Protein AF-B9EP24-F1 (afdb_monomer_lite)

Radius of gyration: 39.73 Å; chains: 1; bounding box: 104×46×88 Å

pLDDT: mean 77.67, std 16.12, range [45.44, 98.12]

Foldseek 3Di:
DVVVVVVVVVVVVVVVVVVVVVVVVVVVVVVVVVVVVVVVVVVVVVVVVVVVVVVVVVVVVVVPDVVVVVVVVVVVVVVVVVVVVVVVVVVVVPPPDPDDVVVVVVVVVVVVVVVVVVPPVPVVVVVVVDDDDDPDDPDDFDAPPVRFTADPVRHGDDDDD

InterPro domains:
  IPR005024 Snf7 family [PF03357] (3-135)
  IPR005024 Snf7 family [PTHR22761] (3-158)

Structure (mmCIF, N/CA/C/O backbone):
data_AF-B9EP24-F1
#
_entry.id   AF-B9EP24-F1
#
loop_
_atom_site.group_PDB
_atom_site.id
_atom_site.type_symbol
_atom_site.label_atom_id
_atom_site.label_alt_id
_atom_site.label_comp_id
_atom_site.label_asym_id
_atom_site.label_entity_id
_atom_site.label_seq_id
_atom_site.pdbx_PDB_ins_code
_atom_site.Cartn_x
_atom_site.Cartn_y
_atom_site.Cartn_z
_atom_site.occupancy
_atom_site.B_iso_or_equiv
_atom_site.auth_seq_id
_atom_site.auth_comp_id
_atom_site.auth_asym_id
_atom_site.auth_atom_id
_atom_site.pdbx_PDB_model_num
ATOM 1 N N . MET A 1 1 ? 38.849 0.794 -53.407 1.00 69.00 1 MET A N 1
ATOM 2 C CA . MET A 1 1 ? 38.931 1.607 -52.166 1.00 69.00 1 MET A CA 1
ATOM 3 C C . MET A 1 1 ? 37.583 1.848 -51.473 1.00 69.00 1 MET A C 1
ATOM 5 O 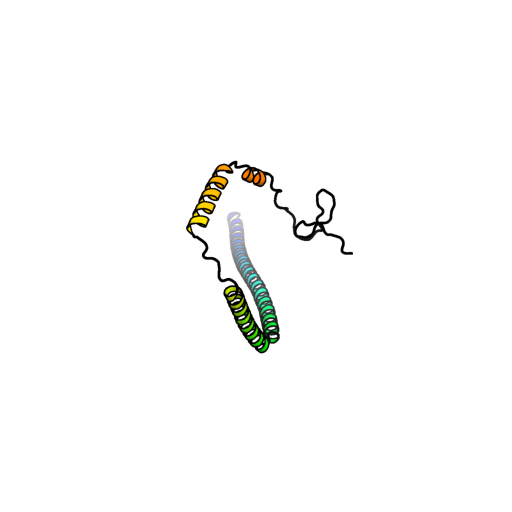O . MET A 1 1 ? 37.521 1.696 -50.259 1.00 69.00 1 MET A O 1
ATOM 9 N N . VAL A 1 2 ? 36.498 2.168 -52.190 1.00 86.75 2 VAL A N 1
ATOM 10 C CA . VAL A 1 2 ? 35.171 2.459 -51.590 1.00 86.75 2 VAL A CA 1
ATOM 11 C C . VAL A 1 2 ? 34.615 1.297 -50.748 1.00 86.75 2 VAL A C 1
ATOM 13 O O . VAL A 1 2 ? 34.214 1.504 -49.607 1.00 86.75 2 VAL A O 1
ATOM 16 N N . LYS A 1 3 ? 34.696 0.055 -51.247 1.00 83.12 3 LYS A N 1
ATOM 17 C CA . LYS A 1 3 ? 34.216 -1.155 -50.547 1.00 83.12 3 LYS A CA 1
ATOM 18 C C . LYS A 1 3 ? 34.862 -1.377 -49.168 1.00 83.12 3 LYS A C 1
ATOM 20 O O . LYS A 1 3 ? 34.175 -1.737 -48.220 1.00 83.12 3 LYS A O 1
ATOM 25 N N . GLN A 1 4 ? 36.169 -1.135 -49.026 1.00 86.31 4 GLN A N 1
ATOM 26 C CA . GLN A 1 4 ? 36.869 -1.273 -47.739 1.00 86.31 4 GLN A CA 1
ATOM 27 C C . GLN A 1 4 ? 36.463 -0.188 -46.735 1.00 86.31 4 GLN A C 1
ATOM 29 O O . GLN A 1 4 ? 36.289 -0.489 -45.555 1.00 86.31 4 GLN A O 1
ATOM 34 N N . LYS A 1 5 ? 36.284 1.057 -47.198 1.00 87.31 5 LYS A N 1
ATOM 35 C CA . LYS A 1 5 ? 35.788 2.153 -46.353 1.00 87.31 5 LYS A CA 1
ATOM 36 C C . LYS A 1 5 ? 34.359 1.869 -45.878 1.00 87.31 5 LYS A C 1
ATOM 38 O O . LYS A 1 5 ? 34.110 1.927 -44.679 1.00 87.31 5 LYS A O 1
ATOM 43 N N . ALA A 1 6 ? 33.474 1.447 -46.784 1.00 88.44 6 ALA A N 1
ATOM 44 C CA . ALA A 1 6 ? 32.108 1.043 -46.448 1.00 88.44 6 ALA A CA 1
ATOM 45 C C . ALA A 1 6 ? 32.076 -0.106 -45.422 1.00 88.44 6 ALA A C 1
ATOM 47 O O . ALA A 1 6 ? 31.350 -0.032 -44.435 1.00 88.44 6 ALA A O 1
ATOM 48 N N . MET A 1 7 ? 32.928 -1.127 -45.582 1.00 90.31 7 MET A N 1
ATOM 49 C CA . MET A 1 7 ? 33.012 -2.236 -44.624 1.00 90.31 7 MET A CA 1
ATOM 50 C C . MET A 1 7 ? 33.478 -1.818 -43.225 1.00 90.31 7 MET A C 1
ATOM 52 O O . MET A 1 7 ? 33.003 -2.385 -42.242 1.00 90.31 7 MET A O 1
ATOM 56 N N . ARG A 1 8 ? 34.392 -0.846 -43.102 1.00 88.19 8 ARG A N 1
ATOM 57 C CA . ARG A 1 8 ? 34.800 -0.318 -41.787 1.00 88.19 8 ARG A CA 1
ATOM 58 C C . ARG A 1 8 ? 33.647 0.408 -41.098 1.00 88.19 8 ARG A C 1
ATOM 60 O O . ARG A 1 8 ? 33.379 0.132 -39.934 1.00 88.19 8 ARG A O 1
ATOM 67 N N . VAL A 1 9 ? 32.934 1.258 -41.837 1.00 93.19 9 VAL A N 1
ATOM 68 C CA . VAL A 1 9 ? 31.775 1.999 -41.316 1.00 93.19 9 VAL A CA 1
ATOM 69 C C . VAL A 1 9 ? 30.658 1.044 -40.886 1.00 93.19 9 VAL A C 1
ATOM 71 O O . VAL A 1 9 ? 30.114 1.198 -39.798 1.00 93.19 9 VAL A O 1
ATOM 74 N N . LEU A 1 10 ? 30.362 0.003 -41.671 1.00 93.88 10 LEU A N 1
ATOM 75 C CA . LEU A 1 10 ? 29.348 -0.998 -41.310 1.00 93.88 10 LEU A CA 1
ATOM 76 C C . LEU A 1 10 ? 29.712 -1.790 -40.047 1.00 93.88 10 LEU A C 1
ATOM 78 O O . LEU A 1 10 ? 28.839 -2.051 -39.221 1.00 93.88 10 LEU A O 1
ATOM 82 N N . LYS A 1 11 ? 30.991 -2.148 -39.860 1.00 92.69 11 LYS A N 1
ATOM 83 C CA . LYS A 1 11 ? 31.453 -2.793 -38.619 1.00 92.69 11 LYS A CA 1
ATOM 84 C C . LYS A 1 11 ? 31.266 -1.882 -37.409 1.00 92.69 11 LYS A C 1
ATOM 86 O O . LYS A 1 11 ? 30.791 -2.338 -36.375 1.00 92.69 11 LYS A O 1
ATOM 91 N N . GLN A 1 12 ? 31.608 -0.605 -37.554 1.00 92.56 12 GLN A N 1
ATOM 92 C CA . GLN A 1 12 ? 31.452 0.379 -36.490 1.00 92.56 12 GLN A CA 1
ATOM 93 C C . GLN A 1 12 ? 29.971 0.628 -36.160 1.00 92.56 12 GLN A C 1
ATOM 95 O O . GLN A 1 12 ? 29.611 0.639 -34.987 1.00 92.56 12 GLN A O 1
ATOM 100 N N . LYS A 1 13 ? 29.099 0.713 -37.175 1.00 95.81 13 LYS A N 1
ATOM 101 C CA . LYS A 1 13 ? 27.640 0.781 -36.993 1.00 95.81 13 LYS A CA 1
ATOM 102 C C . LYS A 1 13 ? 27.123 -0.413 -36.191 1.00 95.81 13 LYS A C 1
ATOM 104 O O . LYS A 1 13 ? 26.478 -0.211 -35.173 1.00 95.81 13 LYS A O 1
ATOM 109 N N . ARG A 1 14 ? 27.467 -1.641 -36.600 1.00 94.38 14 ARG A N 1
ATOM 110 C CA . ARG A 1 14 ? 27.034 -2.868 -35.908 1.00 94.38 14 ARG A CA 1
ATOM 111 C C . ARG A 1 14 ? 27.528 -2.927 -34.458 1.00 94.38 14 ARG A C 1
ATOM 113 O O . ARG A 1 14 ? 26.806 -3.396 -33.587 1.00 94.38 14 ARG A O 1
ATOM 120 N N . MET A 1 15 ? 28.742 -2.443 -34.189 1.00 95.44 15 MET A N 1
ATOM 121 C CA . MET A 1 15 ? 29.270 -2.348 -32.826 1.00 95.44 15 MET A CA 1
ATOM 122 C C . MET A 1 15 ? 28.428 -1.399 -31.960 1.00 95.44 15 MET A C 1
ATOM 124 O O . MET A 1 15 ? 28.066 -1.763 -30.845 1.00 95.44 15 MET A O 1
ATOM 128 N N . TYR A 1 16 ? 28.090 -0.210 -32.470 1.00 97.94 16 TYR A N 1
ATOM 129 C CA . TYR A 1 16 ? 27.249 0.744 -31.742 1.00 97.94 16 TYR A CA 1
ATOM 130 C C . TYR A 1 16 ? 25.795 0.285 -31.609 1.00 97.94 16 TYR A C 1
ATOM 132 O O . TYR A 1 16 ? 25.187 0.541 -30.577 1.00 97.94 16 TYR A O 1
ATOM 140 N N . GLU A 1 17 ? 25.248 -0.426 -32.599 1.00 96.44 17 GLU A N 1
ATOM 141 C CA . GLU A 1 17 ? 23.928 -1.063 -32.487 1.00 96.44 17 GLU A CA 1
ATOM 142 C C . GLU A 1 17 ? 23.905 -2.053 -31.314 1.00 96.44 17 GLU A C 1
ATOM 144 O O . GLU A 1 17 ? 23.028 -1.956 -30.465 1.00 96.44 17 GLU A O 1
ATOM 149 N N . GLY A 1 18 ? 24.928 -2.906 -31.177 1.00 97.44 18 GLY A N 1
ATOM 150 C CA . GLY A 1 18 ? 25.035 -3.811 -30.027 1.00 97.44 18 GLY A CA 1
ATOM 151 C C . GLY A 1 18 ? 25.203 -3.087 -28.686 1.00 97.44 18 GLY A C 1
ATOM 152 O O . GLY A 1 18 ? 24.613 -3.487 -27.686 1.00 97.44 18 GLY A O 1
ATOM 153 N N . GLN A 1 19 ? 25.973 -1.993 -28.644 1.00 97.19 19 GLN A N 1
ATOM 154 C CA . GLN A 1 19 ? 26.088 -1.171 -27.431 1.00 97.19 19 GLN A CA 1
ATOM 155 C C . GLN A 1 19 ? 24.753 -0.525 -27.050 1.00 97.19 19 GLN A C 1
ATOM 157 O O . GLN A 1 19 ? 24.390 -0.532 -25.877 1.00 97.19 19 GLN A O 1
ATOM 162 N N . ARG A 1 20 ? 24.011 -0.003 -28.033 1.00 97.88 20 ARG A N 1
ATOM 163 C CA . ARG A 1 20 ? 22.673 0.551 -27.822 1.00 97.88 20 ARG A CA 1
ATOM 164 C C . ARG A 1 20 ? 21.736 -0.513 -27.264 1.00 97.88 20 ARG A C 1
ATOM 166 O O . ARG A 1 20 ? 21.077 -0.241 -26.272 1.00 97.88 20 ARG A O 1
ATOM 173 N N . ASP A 1 21 ? 21.707 -1.705 -27.851 1.00 97.94 21 ASP A N 1
ATOM 174 C CA . ASP A 1 21 ? 20.806 -2.775 -27.411 1.00 97.94 21 ASP A CA 1
ATOM 175 C C . ASP A 1 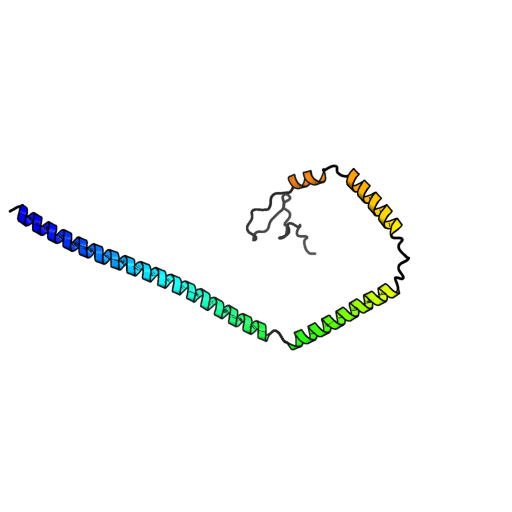21 ? 21.099 -3.195 -25.959 1.00 97.94 21 ASP A C 1
ATOM 177 O O . ASP A 1 21 ? 20.178 -3.349 -25.158 1.00 97.94 21 ASP A O 1
ATOM 181 N N . ASN A 1 22 ? 22.380 -3.260 -25.575 1.00 97.19 22 ASN A N 1
ATOM 182 C CA . ASN A 1 22 ? 22.779 -3.497 -24.186 1.00 97.19 22 ASN A CA 1
ATOM 183 C C . ASN A 1 22 ? 22.310 -2.380 -23.236 1.00 97.19 22 ASN A C 1
ATOM 185 O O . ASN A 1 22 ? 21.817 -2.671 -22.147 1.00 97.19 22 ASN A O 1
ATOM 189 N N . LEU A 1 23 ? 22.443 -1.110 -23.636 1.00 98.12 23 LEU A N 1
ATOM 190 C CA . LEU A 1 23 ? 21.970 0.032 -22.843 1.00 98.12 23 LEU A CA 1
ATOM 191 C C . LEU A 1 23 ? 20.442 0.047 -22.726 1.00 98.12 23 LEU A C 1
ATOM 193 O O . LEU A 1 23 ? 19.917 0.322 -21.652 1.00 98.12 23 LEU A O 1
ATOM 197 N N . THR A 1 24 ? 19.723 -0.294 -23.796 1.00 98.12 24 THR A N 1
ATOM 198 C CA . THR A 1 24 ? 18.263 -0.426 -23.774 1.00 98.12 24 THR A CA 1
ATOM 199 C C . THR A 1 24 ? 17.831 -1.526 -22.807 1.00 98.12 24 THR A C 1
ATOM 201 O O . THR A 1 24 ? 16.959 -1.286 -21.974 1.00 98.12 24 THR A O 1
ATOM 204 N N . GLN A 1 25 ? 18.482 -2.693 -22.834 1.00 98.00 25 GLN A N 1
ATOM 205 C CA . GLN A 1 25 ? 18.199 -3.765 -21.877 1.00 98.00 25 GLN A CA 1
ATOM 206 C C . GLN A 1 25 ? 18.511 -3.344 -20.433 1.00 98.00 25 GLN A C 1
ATOM 208 O O . GLN A 1 25 ? 17.750 -3.653 -19.517 1.00 98.00 25 GLN A O 1
ATOM 213 N N . GLN A 1 26 ? 19.613 -2.621 -20.216 1.00 97.81 26 GLN A N 1
ATOM 214 C CA . GLN A 1 26 ? 19.963 -2.099 -18.897 1.00 97.81 26 GLN A CA 1
ATOM 215 C C . GLN A 1 26 ? 18.921 -1.094 -18.391 1.00 97.81 26 GLN A C 1
ATOM 217 O O . GLN A 1 26 ? 18.506 -1.189 -17.237 1.00 97.81 26 GLN A O 1
ATOM 222 N N . SER A 1 27 ? 18.465 -0.180 -19.251 1.00 97.69 27 SER A N 1
ATOM 223 C CA . SER A 1 27 ? 17.412 0.788 -18.929 1.00 97.69 27 SER A CA 1
ATOM 224 C C . SER A 1 27 ? 16.114 0.086 -18.544 1.00 97.69 27 SER A C 1
ATOM 226 O O . SER A 1 27 ? 15.523 0.425 -17.524 1.00 97.69 27 SER A O 1
ATOM 228 N N . PHE A 1 28 ? 15.712 -0.937 -19.304 1.00 98.06 28 PHE A N 1
ATOM 229 C CA . PHE A 1 28 ? 14.529 -1.735 -18.988 1.00 98.06 28 PHE A CA 1
ATOM 230 C C . PHE A 1 28 ? 14.656 -2.411 -17.617 1.00 98.06 28 PHE A C 1
ATOM 232 O O . PHE A 1 28 ? 13.763 -2.312 -16.781 1.00 98.06 28 PHE A O 1
ATOM 239 N N . ASN A 1 29 ? 15.802 -3.034 -17.329 1.00 97.31 29 ASN A N 1
ATOM 240 C CA . ASN A 1 29 ? 16.034 -3.665 -16.028 1.00 97.31 29 ASN A CA 1
ATOM 241 C C . ASN A 1 29 ? 15.989 -2.644 -14.873 1.00 97.31 29 ASN A C 1
ATOM 243 O O . ASN A 1 29 ? 15.484 -2.954 -13.794 1.00 97.31 29 ASN A O 1
ATOM 247 N N . MET A 1 30 ? 16.493 -1.424 -15.089 1.00 97.62 30 MET A N 1
ATOM 248 C CA . MET A 1 30 ? 16.417 -0.340 -14.104 1.00 97.62 30 MET A CA 1
ATOM 249 C C . MET A 1 30 ? 14.992 0.178 -13.896 1.00 97.62 30 MET A C 1
ATOM 251 O O . MET A 1 30 ? 14.630 0.525 -12.773 1.00 97.62 30 MET A O 1
ATOM 255 N N . GLU A 1 31 ? 14.183 0.241 -14.948 1.00 97.94 31 GLU A N 1
ATOM 256 C CA . GLU A 1 31 ? 12.779 0.641 -14.862 1.00 97.94 31 GLU A CA 1
ATOM 257 C C . GLU A 1 31 ? 11.967 -0.378 -14.052 1.00 97.94 31 GLU A C 1
ATOM 259 O O . GLU A 1 31 ? 11.273 -0.004 -13.106 1.00 97.94 31 GLU A O 1
ATOM 264 N N . GLN A 1 32 ? 12.174 -1.674 -14.307 1.00 98.00 32 GLN A N 1
ATOM 265 C CA . GLN A 1 32 ? 11.572 -2.755 -13.518 1.00 98.00 32 GLN A CA 1
ATOM 266 C C . GLN A 1 32 ? 11.988 -2.697 -12.036 1.00 98.00 32 GLN A C 1
ATOM 268 O O . GLN A 1 32 ? 11.164 -2.893 -11.135 1.00 98.00 32 GLN A O 1
ATOM 273 N N . ALA A 1 33 ? 13.260 -2.389 -11.759 1.00 97.06 33 ALA A N 1
ATOM 274 C CA . ALA A 1 33 ? 13.739 -2.190 -10.394 1.00 97.06 33 ALA A CA 1
ATOM 275 C C . ALA A 1 33 ? 13.090 -0.962 -9.729 1.00 97.06 33 ALA A C 1
ATOM 277 O O . ALA A 1 33 ? 12.692 -1.039 -8.568 1.00 97.06 33 ALA A O 1
ATOM 278 N N . ASN A 1 34 ? 12.928 0.149 -10.455 1.00 97.69 34 ASN A N 1
ATOM 279 C CA . ASN A 1 34 ? 12.235 1.337 -9.950 1.00 97.69 34 ASN A CA 1
ATOM 280 C C . ASN A 1 34 ? 10.767 1.060 -9.628 1.00 97.69 34 ASN A C 1
ATOM 282 O O . ASN A 1 34 ? 10.302 1.469 -8.565 1.00 97.69 34 ASN A O 1
ATOM 286 N N . TYR A 1 35 ? 10.060 0.328 -10.492 1.00 98.06 35 TYR A N 1
ATOM 287 C CA . TYR A 1 35 ? 8.687 -0.091 -10.222 1.00 98.06 35 TYR A CA 1
ATOM 288 C C . TYR A 1 35 ? 8.606 -0.902 -8.923 1.00 98.06 35 TYR A C 1
ATOM 290 O O . TYR A 1 35 ? 7.822 -0.583 -8.033 1.00 98.06 35 TYR A O 1
ATOM 298 N N . THR A 1 36 ? 9.508 -1.874 -8.758 1.00 97.56 36 THR A N 1
ATOM 299 C CA . THR A 1 36 ? 9.598 -2.683 -7.533 1.00 97.56 36 THR A CA 1
ATOM 300 C C . THR A 1 36 ? 9.858 -1.816 -6.297 1.00 97.56 36 THR A C 1
ATOM 302 O O . THR A 1 36 ? 9.214 -1.992 -5.265 1.00 97.56 36 THR A O 1
ATOM 305 N N . ILE A 1 37 ? 10.776 -0.847 -6.386 1.00 97.56 37 ILE A N 1
ATOM 306 C CA . ILE A 1 37 ? 11.056 0.097 -5.295 1.00 97.56 37 ILE A CA 1
ATOM 307 C C . ILE A 1 37 ? 9.813 0.919 -4.950 1.00 97.56 37 ILE A C 1
ATOM 309 O O . ILE A 1 37 ? 9.557 1.153 -3.769 1.00 97.56 37 ILE A O 1
ATOM 313 N N . GLN A 1 38 ? 9.043 1.358 -5.946 1.00 97.56 38 GLN A N 1
ATOM 314 C CA . GLN A 1 38 ? 7.820 2.114 -5.702 1.00 97.56 38 GLN A CA 1
ATOM 315 C C . GLN A 1 38 ? 6.776 1.258 -4.975 1.00 97.56 38 GLN A C 1
ATOM 317 O O . GLN A 1 38 ? 6.295 1.670 -3.924 1.00 97.56 38 GLN A O 1
ATOM 322 N N . THR A 1 39 ? 6.537 0.024 -5.426 1.00 97.38 39 THR A N 1
ATOM 323 C CA . THR A 1 39 ? 5.654 -0.924 -4.725 1.00 97.38 39 THR A CA 1
ATOM 324 C C . THR A 1 39 ? 6.106 -1.180 -3.283 1.00 97.38 39 THR A C 1
ATOM 326 O O . THR A 1 39 ? 5.283 -1.246 -2.368 1.00 97.38 39 THR A O 1
ATOM 329 N N . LEU A 1 40 ? 7.418 -1.289 -3.044 1.00 97.19 40 LEU A N 1
ATOM 330 C CA . LEU A 1 40 ? 7.965 -1.452 -1.693 1.00 97.19 40 LEU A CA 1
ATOM 331 C C . LEU A 1 40 ? 7.738 -0.213 -0.815 1.00 97.19 40 LEU A C 1
ATOM 333 O O . LEU A 1 40 ? 7.471 -0.358 0.379 1.00 97.19 40 LEU A O 1
ATOM 337 N N . LYS A 1 41 ? 7.823 0.998 -1.377 1.00 97.69 41 LYS A N 1
ATOM 338 C CA . LYS A 1 41 ? 7.498 2.238 -0.654 1.00 97.69 41 LYS A CA 1
ATOM 339 C C . LYS A 1 41 ? 6.021 2.294 -0.281 1.00 97.69 41 LYS A C 1
ATOM 341 O O . LYS A 1 41 ? 5.718 2.611 0.865 1.00 97.69 41 LYS A O 1
ATOM 346 N N . ASP A 1 42 ? 5.131 1.945 -1.202 1.00 97.25 42 ASP A N 1
ATOM 347 C CA . ASP A 1 42 ? 3.688 1.940 -0.944 1.00 97.25 42 ASP A CA 1
ATOM 348 C C . ASP A 1 42 ? 3.347 0.913 0.146 1.00 97.25 42 ASP A C 1
ATOM 350 O O . ASP A 1 42 ? 2.688 1.239 1.132 1.00 97.25 42 ASP A O 1
ATOM 354 N N . THR A 1 43 ? 3.929 -0.288 0.052 1.00 97.06 43 THR A N 1
ATOM 355 C CA . THR A 1 43 ? 3.809 -1.334 1.081 1.00 97.06 43 THR A CA 1
ATOM 356 C C . THR A 1 43 ? 4.301 -0.846 2.443 1.00 97.06 43 THR A C 1
ATOM 358 O O . THR A 1 43 ? 3.651 -1.082 3.461 1.00 97.06 43 THR A O 1
ATOM 361 N N . LYS A 1 44 ? 5.439 -0.140 2.489 1.00 97.06 44 LYS A N 1
ATOM 362 C CA . LYS A 1 44 ? 5.948 0.446 3.734 1.00 97.06 44 LYS A CA 1
ATOM 363 C C . LYS A 1 44 ? 4.940 1.431 4.330 1.00 97.06 44 LYS A C 1
ATOM 365 O O . LYS A 1 44 ? 4.674 1.348 5.525 1.00 97.06 44 LYS A O 1
ATOM 370 N N . THR A 1 45 ? 4.374 2.325 3.521 1.00 97.50 45 THR A N 1
ATOM 371 C CA . THR A 1 45 ? 3.359 3.290 3.972 1.00 97.50 45 THR A CA 1
ATOM 372 C C . THR A 1 45 ? 2.143 2.581 4.567 1.00 97.50 45 THR A C 1
ATOM 374 O O . THR A 1 45 ? 1.699 2.947 5.654 1.00 97.50 45 THR A O 1
ATOM 377 N N . THR A 1 46 ? 1.649 1.518 3.922 1.00 96.69 46 THR A N 1
ATOM 378 C CA . THR A 1 46 ? 0.560 0.689 4.463 1.00 96.69 46 THR A CA 1
ATOM 379 C C . THR A 1 46 ? 0.940 0.063 5.804 1.00 96.69 46 THR A C 1
ATOM 381 O O . THR A 1 46 ? 0.172 0.146 6.759 1.00 96.69 46 THR A O 1
ATOM 384 N N . VAL A 1 47 ? 2.137 -0.520 5.917 1.00 97.12 47 VAL A N 1
ATOM 385 C CA . VAL A 1 47 ? 2.614 -1.127 7.171 1.00 97.12 47 VAL A CA 1
ATOM 386 C C . VAL A 1 47 ? 2.742 -0.089 8.287 1.00 97.12 47 VAL A C 1
ATOM 388 O O . VAL A 1 47 ? 2.397 -0.372 9.435 1.00 97.12 47 VAL A O 1
ATOM 391 N N . ASP A 1 48 ? 3.227 1.110 7.981 1.00 96.75 48 ASP A N 1
ATOM 392 C CA . ASP A 1 48 ? 3.349 2.179 8.969 1.00 96.75 48 ASP A CA 1
ATOM 393 C C . ASP A 1 48 ? 1.963 2.677 9.425 1.00 96.75 48 ASP A C 1
ATOM 395 O O . ASP A 1 48 ? 1.753 2.845 10.628 1.00 96.75 48 ASP A O 1
ATOM 399 N N . ALA A 1 49 ? 0.983 2.784 8.520 1.00 97.12 49 ALA A N 1
ATOM 400 C CA . ALA A 1 49 ? -0.411 3.066 8.878 1.00 97.12 49 ALA A CA 1
ATOM 401 C C . ALA A 1 49 ? -1.016 1.964 9.768 1.00 97.12 49 ALA A C 1
ATOM 403 O O . ALA A 1 49 ? -1.629 2.256 10.795 1.00 97.12 49 ALA A O 1
ATOM 404 N N . MET A 1 50 ? -0.771 0.689 9.446 1.00 95.12 50 MET A N 1
ATOM 405 C CA . MET A 1 50 ? -1.214 -0.440 10.273 1.00 95.12 50 MET A CA 1
ATOM 406 C C . MET A 1 50 ? -0.612 -0.398 11.682 1.00 95.12 50 MET A C 1
ATOM 408 O O . MET A 1 50 ? -1.304 -0.694 12.654 1.00 95.12 50 MET A O 1
ATOM 412 N N . LYS A 1 51 ? 0.661 -0.008 11.829 1.00 95.56 51 LYS A N 1
ATOM 413 C CA . LYS A 1 51 ? 1.292 0.151 13.152 1.00 95.56 51 LYS A CA 1
ATOM 414 C C . LYS A 1 51 ? 0.631 1.250 13.977 1.00 95.56 51 LYS A C 1
ATOM 416 O O . LYS A 1 51 ? 0.498 1.086 15.190 1.00 95.56 51 LYS A O 1
ATOM 421 N N . ILE A 1 52 ? 0.241 2.356 13.343 1.00 96.38 52 ILE A N 1
ATOM 422 C CA . ILE A 1 52 ? -0.494 3.438 14.008 1.00 96.38 52 ILE A CA 1
ATOM 423 C C . ILE A 1 52 ? -1.852 2.912 14.483 1.00 96.38 52 ILE A C 1
ATOM 425 O O . ILE A 1 52 ? -2.127 2.980 15.680 1.00 96.38 52 ILE A O 1
ATOM 429 N N . GLY A 1 53 ? -2.624 2.274 13.596 1.00 93.88 53 GLY A N 1
ATOM 430 C CA . GLY A 1 53 ? -3.917 1.681 13.949 1.00 93.88 53 GLY A CA 1
ATOM 431 C C . GLY A 1 53 ? -3.812 0.643 15.071 1.00 93.88 53 GLY A C 1
ATOM 432 O O . GLY A 1 53 ? -4.593 0.665 16.017 1.00 93.88 53 GLY A O 1
ATOM 433 N N . ALA A 1 54 ? -2.785 -0.213 15.054 1.00 93.25 54 ALA A N 1
ATOM 434 C CA . ALA A 1 54 ? -2.541 -1.176 16.128 1.00 93.25 54 ALA A CA 1
ATOM 435 C C . ALA A 1 54 ? -2.219 -0.499 17.475 1.00 93.25 54 ALA A C 1
ATOM 437 O O . ALA A 1 54 ? -2.637 -0.975 18.534 1.00 93.25 54 ALA A O 1
ATOM 438 N N . LYS A 1 55 ? -1.480 0.619 17.462 1.00 94.44 55 LYS A N 1
ATOM 439 C CA . LYS A 1 55 ? -1.181 1.396 18.673 1.00 94.44 55 LYS A CA 1
ATOM 440 C C . LYS A 1 55 ? -2.442 2.051 19.238 1.00 94.44 55 LYS A C 1
ATOM 442 O O . LYS A 1 55 ? -2.637 2.004 20.451 1.00 94.44 55 LYS A O 1
ATOM 447 N N . GLU A 1 56 ? -3.273 2.637 18.383 1.00 92.88 56 GLU A N 1
ATOM 448 C CA . GLU A 1 56 ? -4.550 3.240 18.774 1.00 92.88 56 GLU A CA 1
ATOM 449 C C . GLU A 1 56 ? -5.523 2.189 19.300 1.00 92.88 56 GLU A C 1
ATOM 451 O O . GLU A 1 56 ? -6.059 2.361 20.390 1.00 92.88 56 GLU A O 1
ATOM 456 N N . MET A 1 57 ? -5.649 1.048 18.619 1.00 88.88 57 MET A N 1
ATOM 457 C CA . MET A 1 57 ? -6.455 -0.082 19.083 1.00 88.88 57 MET A CA 1
ATOM 458 C C . MET A 1 57 ? -5.995 -0.566 20.462 1.00 88.88 57 MET A C 1
ATOM 460 O O . MET A 1 57 ? -6.819 -0.780 21.346 1.00 88.88 57 MET A O 1
ATOM 464 N N . LYS A 1 58 ? -4.681 -0.664 20.701 1.00 88.44 58 LYS A N 1
ATOM 465 C CA . LYS A 1 58 ? -4.138 -1.013 22.023 1.00 88.44 58 LYS A CA 1
ATOM 466 C C . LYS A 1 58 ? -4.434 0.049 23.086 1.00 88.44 58 LYS A C 1
ATOM 468 O O . LYS A 1 58 ? -4.608 -0.298 24.251 1.00 88.44 58 LYS A O 1
ATOM 473 N N . ALA A 1 59 ? -4.442 1.330 22.722 1.00 88.62 59 ALA A N 1
ATOM 474 C CA . ALA A 1 59 ? -4.800 2.409 23.639 1.00 88.62 59 ALA A CA 1
ATOM 475 C C . ALA A 1 59 ? -6.300 2.384 23.970 1.00 88.62 59 ALA A C 1
ATOM 477 O O . ALA A 1 59 ? -6.653 2.455 25.143 1.00 88.62 59 ALA A O 1
ATOM 478 N N . ALA A 1 60 ? -7.159 2.194 22.966 1.00 82.75 60 ALA A N 1
ATOM 479 C CA . ALA A 1 60 ? -8.595 2.014 23.141 1.00 82.75 60 ALA A CA 1
ATOM 480 C C . ALA A 1 60 ? -8.893 0.812 24.047 1.00 82.75 60 ALA A C 1
ATOM 482 O O . ALA A 1 60 ? -9.610 0.958 25.030 1.00 82.75 60 ALA A O 1
ATOM 483 N N . TYR A 1 61 ? -8.236 -0.330 23.816 1.00 80.19 61 TYR A N 1
ATOM 484 C CA . TYR A 1 61 ? -8.373 -1.521 24.661 1.00 80.19 61 TYR A CA 1
ATOM 485 C C . TYR A 1 61 ? -7.981 -1.299 26.124 1.00 80.19 61 TYR A C 1
ATOM 487 O O . TYR A 1 61 ? -8.540 -1.942 27.000 1.00 80.19 61 TYR A O 1
ATOM 495 N N . LYS A 1 62 ? -7.026 -0.407 26.419 1.00 78.50 62 LYS A N 1
ATOM 496 C CA . LYS A 1 62 ? -6.689 -0.056 27.810 1.00 78.50 62 LYS A CA 1
ATOM 497 C C . LYS A 1 62 ? -7.754 0.806 28.486 1.00 78.50 62 LYS A C 1
ATOM 499 O O . LYS A 1 62 ? -7.823 0.812 29.710 1.00 78.50 62 LYS A O 1
ATOM 504 N N . ASN A 1 63 ? -8.513 1.568 27.703 1.00 70.50 63 ASN A N 1
ATOM 505 C CA . ASN A 1 63 ? -9.592 2.419 28.201 1.00 70.50 63 ASN A CA 1
ATOM 506 C C . ASN A 1 63 ? -10.909 1.647 28.349 1.00 70.50 63 ASN A C 1
ATOM 508 O O . ASN A 1 63 ? -11.780 2.087 29.091 1.00 70.50 63 ASN A O 1
ATOM 512 N N . VAL A 1 64 ? -11.041 0.498 27.681 1.00 73.12 64 VAL A N 1
ATOM 513 C CA . VAL A 1 64 ? -12.105 -0.469 27.945 1.00 73.12 64 VAL A CA 1
ATOM 514 C C . VAL A 1 64 ? -11.801 -1.143 29.281 1.00 73.12 64 VAL A C 1
ATOM 516 O O . VAL A 1 64 ? -10.938 -2.015 29.376 1.00 73.12 64 VAL A O 1
ATOM 519 N N . LYS A 1 65 ? -12.479 -0.703 30.340 1.00 71.69 65 LYS A N 1
ATOM 520 C CA . LYS A 1 65 ? -12.451 -1.396 31.626 1.00 71.69 65 LYS A CA 1
ATOM 521 C C . LYS A 1 65 ? -13.348 -2.621 31.503 1.00 71.69 65 LYS A C 1
ATOM 523 O O . LYS A 1 65 ? -14.549 -2.466 31.332 1.00 71.69 65 LYS A O 1
ATOM 528 N N . ILE A 1 66 ? -12.761 -3.813 31.559 1.00 67.69 66 ILE A N 1
ATOM 529 C CA . ILE A 1 66 ? -13.511 -5.079 31.516 1.00 67.69 66 ILE A CA 1
ATOM 530 C C . ILE A 1 66 ? -14.538 -5.126 32.653 1.00 67.69 66 ILE A C 1
ATOM 532 O O . ILE A 1 66 ? -15.671 -5.506 32.403 1.00 67.69 66 ILE A O 1
ATOM 536 N N . ASP A 1 67 ? -14.190 -4.592 33.825 1.00 72.12 67 ASP A N 1
ATOM 537 C CA . ASP A 1 67 ? -15.105 -4.437 34.961 1.00 72.12 67 ASP A CA 1
ATOM 538 C C . ASP A 1 67 ? -16.397 -3.687 34.573 1.00 72.12 67 ASP A C 1
ATOM 540 O O . ASP A 1 67 ? -17.480 -4.058 34.990 1.00 72.12 67 ASP A O 1
ATOM 544 N N . GLN A 1 68 ? -16.316 -2.678 33.693 1.00 74.75 68 GLN A N 1
ATOM 545 C CA . GLN A 1 68 ? -17.501 -1.950 33.217 1.00 74.75 68 GLN A CA 1
ATOM 546 C C . GLN A 1 68 ? -18.313 -2.730 32.179 1.00 74.75 68 GLN A C 1
ATOM 548 O O . GLN A 1 68 ? -19.466 -2.391 31.939 1.00 74.75 68 GLN A O 1
ATOM 553 N N . ILE A 1 69 ? -17.709 -3.716 31.514 1.00 75.31 69 ILE A N 1
ATOM 554 C CA . ILE A 1 69 ? -18.427 -4.624 30.615 1.00 75.31 69 ILE A CA 1
ATOM 555 C C . ILE A 1 69 ? -19.192 -5.657 31.441 1.00 75.31 69 ILE A C 1
ATOM 557 O O . ILE A 1 69 ? -20.332 -5.937 31.094 1.00 75.31 69 ILE A O 1
ATOM 561 N N . GLU A 1 70 ? -18.591 -6.182 32.512 1.00 76.25 70 GLU A N 1
ATOM 562 C CA . GLU A 1 70 ? -19.274 -7.059 33.474 1.00 76.25 70 GLU A CA 1
ATOM 563 C C . GLU A 1 70 ? -20.432 -6.302 34.146 1.00 76.25 70 GLU A C 1
ATOM 565 O O . GLU A 1 70 ? -21.570 -6.737 34.024 1.00 76.25 70 GLU A O 1
ATOM 570 N N . ASP A 1 71 ? -20.196 -5.090 34.670 1.00 83.19 71 ASP A N 1
ATOM 571 C CA . ASP A 1 71 ? -21.256 -4.242 35.245 1.00 83.19 71 ASP A CA 1
ATOM 572 C C . ASP A 1 71 ? -22.384 -3.926 34.237 1.00 83.19 71 ASP A C 1
ATOM 574 O O . ASP A 1 71 ? -23.556 -3.844 34.601 1.00 83.19 71 ASP A O 1
ATOM 578 N N . LEU A 1 72 ? -22.048 -3.708 32.958 1.00 82.81 72 LEU A N 1
ATOM 579 C CA . LEU A 1 72 ? -23.035 -3.451 31.904 1.00 82.81 72 LEU A CA 1
ATOM 580 C C . LEU A 1 72 ? -23.817 -4.717 31.540 1.00 82.81 72 LEU A C 1
ATOM 582 O O . LEU A 1 72 ? -24.994 -4.625 31.205 1.00 82.81 72 LEU A O 1
ATOM 586 N N . GLN A 1 73 ? -23.165 -5.879 31.555 1.00 82.81 73 GLN A N 1
ATOM 587 C CA . GLN A 1 73 ? -23.806 -7.159 31.288 1.00 82.81 73 GLN A CA 1
ATOM 588 C C . GLN A 1 73 ? -24.784 -7.509 32.412 1.00 82.81 73 GLN A C 1
ATOM 590 O O . GLN A 1 73 ? -25.924 -7.844 32.103 1.00 82.81 73 GLN A O 1
ATOM 595 N N . ASP A 1 74 ? -24.380 -7.310 33.668 1.00 88.19 74 ASP A N 1
ATOM 596 C CA . ASP A 1 74 ? -25.241 -7.468 34.842 1.00 88.19 74 ASP A CA 1
ATOM 597 C C . ASP A 1 74 ? -26.435 -6.492 34.774 1.00 88.19 74 ASP A C 1
ATOM 599 O O . ASP A 1 74 ? -27.582 -6.905 34.900 1.00 88.19 74 ASP A O 1
ATOM 603 N N . GLN A 1 75 ? -26.213 -5.212 34.437 1.00 86.31 75 GLN A N 1
ATOM 604 C CA . GLN A 1 75 ? -27.309 -4.243 34.241 1.00 86.31 75 GLN A CA 1
ATOM 605 C C . GLN A 1 75 ? -28.251 -4.596 33.080 1.00 86.31 75 GLN A C 1
ATOM 607 O O . GLN A 1 75 ? -29.437 -4.273 33.126 1.00 86.31 75 GLN A O 1
ATOM 612 N N . LEU A 1 76 ? -27.737 -5.203 32.007 1.00 86.06 76 LEU A N 1
ATOM 613 C CA . LEU A 1 76 ? -28.560 -5.673 30.890 1.00 86.06 76 LEU A CA 1
ATOM 614 C C . LEU A 1 76 ? -29.401 -6.890 31.284 1.00 86.06 76 LEU A C 1
ATOM 616 O O . LEU A 1 76 ? -30.524 -7.015 30.795 1.00 86.06 76 LEU A O 1
ATOM 620 N N . GLU A 1 77 ? -28.863 -7.767 32.131 1.00 89.38 77 GLU A N 1
ATOM 621 C CA . GLU A 1 77 ? -29.573 -8.923 32.676 1.00 89.38 77 GLU A CA 1
ATOM 622 C C . GLU A 1 77 ? -30.682 -8.468 33.636 1.00 89.38 77 GLU A C 1
ATOM 624 O O . GLU A 1 77 ? -31.839 -8.823 33.410 1.00 89.38 77 GLU A O 1
ATOM 629 N N . ASP A 1 78 ? -30.374 -7.562 34.571 1.00 89.25 78 ASP A N 1
ATOM 630 C CA . ASP A 1 78 ? -31.351 -6.931 35.472 1.00 89.25 78 ASP A CA 1
ATOM 631 C C . ASP A 1 78 ? -32.476 -6.235 34.684 1.00 89.25 78 ASP A C 1
ATOM 633 O O . ASP A 1 78 ? -33.658 -6.405 34.964 1.00 89.25 78 ASP A O 1
ATOM 637 N N . MET A 1 79 ? -32.138 -5.482 33.633 1.00 85.94 79 MET A N 1
ATOM 638 C CA . MET A 1 79 ? -33.129 -4.765 32.824 1.00 85.94 79 MET A CA 1
ATOM 639 C C . MET A 1 79 ? -33.988 -5.704 31.956 1.00 85.94 79 MET A C 1
ATOM 641 O O . MET A 1 79 ? -35.135 -5.382 31.644 1.00 85.94 79 MET A O 1
ATOM 645 N N . MET A 1 80 ? -33.452 -6.859 31.545 1.00 85.81 80 MET A N 1
ATOM 646 C CA . MET A 1 80 ? -34.223 -7.921 30.886 1.00 85.81 80 MET A CA 1
ATOM 647 C C . MET A 1 80 ? -35.158 -8.623 31.876 1.00 85.81 80 MET A C 1
ATOM 649 O O . MET A 1 80 ? -36.296 -8.922 31.510 1.00 85.81 80 MET A O 1
ATOM 653 N N . GLU A 1 81 ? -34.718 -8.869 33.112 1.00 89.25 81 GLU A N 1
ATOM 654 C CA . GLU A 1 81 ? -35.587 -9.356 34.191 1.00 89.25 81 GLU A CA 1
ATOM 655 C C . GLU A 1 81 ? -36.708 -8.358 34.488 1.00 89.25 81 GLU A C 1
ATOM 657 O O . GLU A 1 81 ? -37.873 -8.748 34.434 1.00 89.25 81 GLU A O 1
ATOM 662 N N . ASP A 1 82 ? -36.396 -7.072 34.657 1.00 88.00 82 ASP A N 1
ATOM 663 C CA . ASP A 1 82 ? -37.384 -6.006 34.853 1.00 88.00 82 ASP A CA 1
ATOM 664 C C . ASP A 1 82 ? -38.366 -5.922 33.676 1.00 88.00 82 ASP A C 1
ATOM 666 O O . ASP A 1 82 ? -39.574 -5.788 33.870 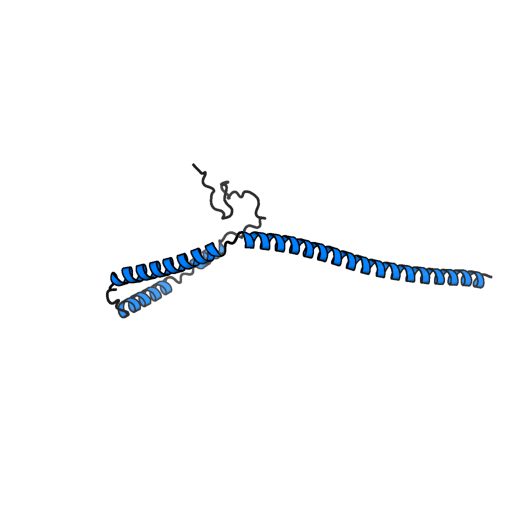1.00 88.00 82 ASP A O 1
ATOM 670 N N . ALA A 1 83 ? -37.881 -6.016 32.434 1.00 83.06 83 ALA A N 1
ATOM 671 C CA . ALA A 1 83 ? -38.740 -5.999 31.252 1.00 83.06 83 ALA A CA 1
ATOM 672 C C . ALA A 1 83 ? -39.698 -7.199 31.226 1.00 83.06 83 ALA A C 1
ATOM 674 O O . ALA A 1 83 ? -40.874 -7.027 30.896 1.00 83.06 83 ALA A O 1
ATOM 675 N N . ASN A 1 84 ? -39.221 -8.389 31.603 1.00 84.56 84 ASN A N 1
ATOM 676 C CA . ASN A 1 84 ? -40.048 -9.587 31.725 1.00 84.56 84 ASN A CA 1
ATOM 677 C C . ASN A 1 84 ? -41.037 -9.480 32.893 1.00 84.56 84 ASN A C 1
ATOM 679 O O . ASN A 1 84 ? -42.199 -9.838 32.722 1.00 84.56 84 ASN A O 1
ATOM 683 N N . GLU A 1 85 ? -40.630 -8.942 34.045 1.00 83.06 85 GLU A N 1
ATOM 684 C CA . GLU A 1 85 ? -41.512 -8.729 35.196 1.00 83.06 85 GLU A CA 1
ATOM 685 C C . GLU A 1 85 ? -42.577 -7.667 34.889 1.00 83.06 85 GLU A C 1
ATOM 687 O O . GLU A 1 85 ? -43.744 -7.843 35.239 1.00 83.06 85 GLU A O 1
ATOM 692 N N . VAL A 1 86 ? -42.233 -6.609 34.147 1.00 81.12 86 VAL A N 1
ATOM 693 C CA . VAL A 1 86 ? -43.195 -5.633 33.615 1.00 81.12 86 VAL A CA 1
ATOM 694 C C . VAL A 1 86 ? -44.151 -6.306 32.637 1.00 81.12 86 VAL A C 1
ATOM 696 O O . VAL A 1 86 ? -45.357 -6.087 32.735 1.00 81.12 86 VAL A O 1
ATOM 699 N N . GLN A 1 87 ? -43.661 -7.142 31.718 1.00 78.38 87 GLN A N 1
ATOM 700 C CA . GLN A 1 87 ? -44.519 -7.890 30.797 1.00 78.38 87 GLN A CA 1
ATOM 701 C C . GLN A 1 87 ? -45.453 -8.844 31.546 1.00 78.38 87 GLN A C 1
ATOM 703 O O . GLN A 1 87 ? -46.637 -8.913 31.223 1.00 78.38 87 GLN A O 1
ATOM 708 N N . GLU A 1 88 ? -44.961 -9.537 32.572 1.00 79.38 88 GLU A N 1
ATOM 709 C CA . GLU A 1 88 ? -45.751 -10.450 33.391 1.00 79.38 88 GLU A CA 1
ATOM 710 C C . GLU A 1 88 ? -46.758 -9.691 34.265 1.00 79.38 88 GLU A C 1
ATOM 712 O O . GLU A 1 88 ? -47.908 -10.104 34.364 1.00 79.38 88 GLU A O 1
ATOM 717 N N . ALA A 1 89 ? -46.394 -8.550 34.850 1.00 75.38 89 ALA A N 1
ATOM 718 C CA . ALA A 1 89 ? -47.297 -7.705 35.632 1.00 75.38 89 ALA A CA 1
ATOM 719 C C . ALA A 1 89 ? -48.380 -7.046 34.759 1.00 75.38 89 ALA A C 1
ATOM 721 O O . ALA A 1 89 ? -49.549 -6.994 35.149 1.00 75.38 89 ALA A O 1
ATOM 722 N N . MET A 1 90 ? -48.013 -6.597 33.557 1.00 66.94 90 MET A N 1
ATOM 723 C CA . MET A 1 90 ? -48.945 -6.076 32.552 1.00 66.94 90 M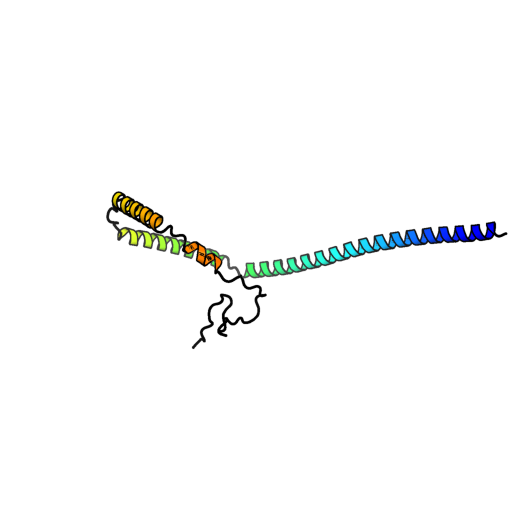ET A CA 1
ATOM 724 C C . MET A 1 90 ? -49.859 -7.188 32.014 1.00 66.94 90 MET A C 1
ATOM 726 O O . MET A 1 90 ? -51.057 -6.963 31.855 1.00 66.94 90 MET A O 1
ATOM 730 N N . SER A 1 91 ? -49.333 -8.401 31.814 1.00 63.62 91 SER A N 1
ATOM 731 C CA . SER A 1 91 ? -50.090 -9.598 31.413 1.00 63.62 91 SER A CA 1
ATOM 732 C C . SER A 1 91 ? -51.021 -10.095 32.525 1.00 63.62 91 SER A C 1
ATOM 734 O O . SER A 1 91 ? -52.176 -10.414 32.274 1.00 63.62 91 SER A O 1
ATOM 736 N N . ARG A 1 92 ? -50.600 -10.036 33.797 1.00 59.50 92 ARG A N 1
ATOM 737 C CA . ARG A 1 92 ? -51.458 -10.325 34.963 1.00 59.50 92 ARG A CA 1
ATOM 738 C C . ARG A 1 92 ? -52.651 -9.368 35.066 1.00 59.50 92 ARG A C 1
ATOM 740 O O . ARG A 1 92 ? -53.658 -9.736 35.667 1.00 59.50 92 ARG A O 1
ATOM 747 N N . SER A 1 93 ? -52.548 -8.162 34.499 1.00 50.94 93 SER A N 1
ATOM 748 C CA . SER A 1 93 ? -53.655 -7.201 34.399 1.00 50.94 93 SER A CA 1
ATOM 749 C C . SER A 1 93 ? -54.473 -7.354 33.113 1.00 50.94 93 SER A C 1
ATOM 751 O O . SER A 1 93 ? -55.659 -7.028 33.118 1.00 50.94 93 SER A O 1
ATOM 753 N N . TYR A 1 94 ? -53.877 -7.846 32.028 1.00 46.72 94 TYR A N 1
ATOM 754 C CA . TYR A 1 94 ? -54.596 -8.275 30.834 1.00 46.72 94 TYR A CA 1
ATOM 755 C C . TYR A 1 94 ? -54.938 -9.760 30.959 1.00 46.72 94 TYR A C 1
ATOM 757 O O . TYR A 1 94 ? -54.385 -10.620 30.281 1.00 46.72 94 TYR A O 1
ATOM 765 N N . GLY A 1 95 ? -55.949 -10.056 31.777 1.00 56.84 95 GLY A N 1
ATOM 766 C CA . GLY A 1 95 ? -56.883 -11.090 31.352 1.00 56.84 95 GLY A CA 1
ATOM 767 C C . GLY A 1 95 ? -57.495 -10.587 30.052 1.00 56.84 95 GLY A C 1
ATOM 768 O O . GLY A 1 95 ? -58.468 -9.836 30.095 1.00 56.84 95 GLY A O 1
ATOM 769 N N . THR A 1 96 ? -56.851 -10.878 28.920 1.00 53.50 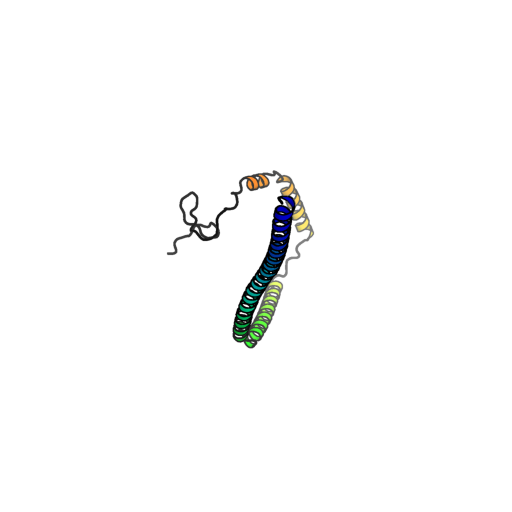96 THR A N 1
ATOM 770 C CA . THR A 1 96 ? -57.395 -10.580 27.601 1.00 53.50 96 THR A CA 1
ATOM 771 C C . THR A 1 96 ? -58.809 -11.154 27.608 1.00 53.50 96 THR A C 1
ATOM 773 O O . THR A 1 96 ? -58.961 -12.334 27.942 1.00 53.50 96 THR A O 1
ATOM 776 N N . PRO A 1 97 ? -59.858 -10.356 27.327 1.00 58.19 97 PRO A N 1
ATOM 777 C CA . PRO A 1 97 ? -61.138 -10.943 26.954 1.00 58.19 97 PRO A CA 1
ATOM 778 C C . PRO A 1 97 ? -60.828 -11.984 25.881 1.00 58.19 97 PRO A C 1
ATOM 780 O O . PRO A 1 97 ? -59.969 -11.705 25.045 1.00 58.19 97 PRO A O 1
ATOM 783 N N . GLU A 1 98 ? -61.428 -13.175 25.944 1.00 57.66 98 GLU A N 1
ATOM 784 C CA . GLU A 1 98 ? -61.301 -14.139 24.849 1.00 57.66 98 GLU A CA 1
ATOM 785 C C . GLU A 1 98 ? -61.660 -13.394 23.563 1.00 57.66 98 GLU A C 1
ATOM 787 O O . GLU A 1 98 ? -62.794 -12.951 23.384 1.00 57.66 98 GLU A O 1
ATOM 792 N N . ILE A 1 99 ? -60.636 -13.119 22.762 1.00 59.47 99 ILE A N 1
ATOM 793 C CA . ILE A 1 99 ? -60.793 -12.492 21.468 1.00 59.47 99 ILE A CA 1
ATOM 794 C C . ILE A 1 99 ? -61.352 -13.608 20.594 1.00 59.47 99 ILE A C 1
ATOM 796 O O . ILE A 1 99 ? -60.757 -14.682 20.525 1.00 59.47 99 ILE A O 1
ATOM 800 N N . ASP A 1 100 ? -62.533 -13.385 20.030 1.00 70.38 100 ASP A N 1
ATOM 801 C CA . ASP A 1 100 ? -63.157 -14.353 19.139 1.00 70.38 100 ASP A CA 1
ATOM 802 C C . ASP A 1 100 ? -62.416 -14.300 17.801 1.00 70.38 100 ASP A C 1
ATOM 804 O O . ASP A 1 100 ? -62.531 -13.322 17.060 1.00 70.38 100 ASP A O 1
ATOM 808 N N . ASP A 1 101 ? -61.597 -15.318 17.532 1.00 63.84 101 ASP A N 1
ATOM 809 C CA . ASP A 1 101 ? -60.809 -15.415 16.299 1.00 63.84 101 ASP A CA 1
ATOM 810 C C . ASP A 1 101 ? -61.715 -15.325 15.050 1.00 63.84 101 ASP A C 1
ATOM 812 O O . ASP A 1 101 ? -61.287 -14.788 14.026 1.00 63.84 101 ASP A O 1
ATOM 816 N N . ASP A 1 102 ? -62.983 -15.751 15.157 1.00 72.88 102 ASP A N 1
ATOM 817 C CA . ASP A 1 102 ? -63.977 -15.684 14.079 1.00 72.88 102 ASP A CA 1
ATOM 818 C C . ASP A 1 102 ? -64.376 -14.229 13.734 1.00 72.88 102 ASP A C 1
ATOM 820 O O . ASP A 1 102 ? -64.654 -13.917 12.574 1.00 72.88 102 ASP A O 1
ATOM 824 N N . ASP A 1 103 ? -64.392 -13.320 14.717 1.00 75.69 103 ASP A N 1
ATOM 825 C CA . ASP A 1 103 ? -64.722 -11.897 14.513 1.00 75.69 103 ASP A CA 1
ATOM 826 C C . ASP A 1 103 ? -63.557 -11.163 13.827 1.00 75.69 103 ASP A C 1
ATOM 828 O O . ASP A 1 103 ? -63.758 -10.378 12.898 1.00 75.69 103 ASP A O 1
ATOM 832 N N . LEU A 1 104 ? -62.313 -11.496 14.198 1.00 74.50 104 LEU A N 1
ATOM 833 C CA . LEU A 1 104 ? -61.124 -10.963 13.524 1.00 74.50 104 LEU A CA 1
ATOM 834 C C . LEU A 1 104 ? -60.992 -11.441 12.084 1.00 74.50 104 LEU A C 1
ATOM 836 O O . LEU A 1 104 ? -60.575 -10.661 11.230 1.00 74.50 104 LEU A O 1
ATOM 840 N N . GLU A 1 105 ? -61.306 -12.706 11.806 1.00 76.50 105 GLU A N 1
ATOM 841 C CA . GLU A 1 105 ? -61.242 -13.230 10.442 1.00 76.50 105 GLU A CA 1
ATOM 842 C C . GLU A 1 105 ? -62.283 -12.536 9.546 1.00 76.50 105 GLU A C 1
ATOM 844 O O . GLU A 1 105 ? -61.974 -12.167 8.413 1.00 76.50 105 GLU A O 1
ATOM 849 N N . ALA A 1 106 ? -63.470 -12.229 10.084 1.00 80.00 106 ALA A N 1
ATOM 850 C CA . ALA A 1 106 ? -64.489 -11.450 9.383 1.00 80.00 106 ALA A CA 1
ATOM 851 C C . ALA A 1 106 ? -64.074 -9.986 9.130 1.00 80.00 106 ALA A C 1
ATOM 853 O O . ALA A 1 106 ? -64.326 -9.457 8.043 1.00 80.00 106 ALA A O 1
ATOM 854 N N . GLU A 1 107 ? -63.428 -9.322 10.095 1.00 74.12 107 GLU A N 1
ATOM 855 C CA . GLU A 1 107 ? -62.873 -7.975 9.895 1.00 74.12 107 GLU A CA 1
ATOM 856 C C . GLU A 1 107 ? -61.719 -7.969 8.876 1.00 74.12 107 GLU A C 1
ATOM 858 O O . GLU A 1 107 ? -61.628 -7.056 8.051 1.00 74.12 107 GLU A O 1
ATOM 863 N N . LEU A 1 108 ? -60.853 -8.990 8.895 1.00 75.56 108 LEU A N 1
ATOM 864 C CA . LEU A 1 108 ? -59.733 -9.129 7.960 1.00 75.56 108 LEU A CA 1
ATOM 865 C C . LEU A 1 108 ? -60.222 -9.310 6.517 1.00 75.56 108 LEU A C 1
ATOM 867 O O . LEU A 1 108 ? -59.702 -8.655 5.611 1.00 75.56 108 LEU A O 1
ATOM 871 N N . ASP A 1 109 ? -61.229 -10.161 6.310 1.00 76.25 109 ASP A N 1
ATOM 872 C CA . ASP A 1 109 ? -61.855 -10.363 5.000 1.00 76.25 109 ASP A CA 1
ATOM 873 C C . ASP A 1 109 ? -62.488 -9.061 4.487 1.00 76.25 109 ASP A C 1
ATOM 875 O O . ASP A 1 109 ? -62.287 -8.683 3.331 1.00 76.25 109 ASP A O 1
ATOM 879 N N . ALA A 1 110 ? -63.176 -8.312 5.356 1.00 77.62 110 ALA A N 1
ATOM 880 C CA . ALA A 1 110 ? -63.757 -7.021 4.991 1.00 77.62 110 ALA A CA 1
ATOM 881 C C . ALA A 1 110 ? -62.692 -5.985 4.581 1.00 77.62 110 ALA A C 1
ATOM 883 O O . ALA A 1 110 ? -62.894 -5.243 3.618 1.00 77.62 110 ALA A O 1
ATOM 884 N N . LEU A 1 111 ? -61.544 -5.951 5.269 1.00 66.00 111 LEU A N 1
ATOM 885 C CA . LEU A 1 111 ? -60.424 -5.071 4.919 1.00 66.00 111 LEU A CA 1
ATOM 886 C C . LEU A 1 111 ? -59.754 -5.493 3.600 1.00 66.00 111 LEU A C 1
ATOM 888 O O . LEU A 1 111 ? -59.348 -4.641 2.812 1.00 66.00 111 LEU A O 1
ATOM 892 N N . GLY A 1 112 ? -59.639 -6.800 3.344 1.00 63.59 112 GLY A N 1
ATOM 893 C CA . GLY A 1 112 ? -59.127 -7.339 2.081 1.00 63.59 112 GLY A CA 1
ATOM 894 C C . GLY A 1 112 ? -59.982 -6.923 0.883 1.00 63.59 112 GLY A C 1
ATOM 895 O O . GLY A 1 112 ? -59.440 -6.535 -0.155 1.00 63.59 112 GLY A O 1
ATOM 896 N N . ASP A 1 113 ? -61.303 -6.928 1.053 1.00 61.81 113 ASP A N 1
ATOM 897 C CA . ASP A 1 113 ? -62.254 -6.445 0.052 1.00 61.81 113 ASP A CA 1
ATOM 898 C C . ASP A 1 113 ? -62.179 -4.917 -0.140 1.00 61.81 113 ASP A C 1
ATOM 900 O O . ASP A 1 113 ? -62.282 -4.436 -1.271 1.00 61.81 113 ASP A O 1
ATOM 904 N N . GLU A 1 114 ? -61.944 -4.141 0.925 1.00 58.44 114 GLU A N 1
ATOM 905 C CA . GLU A 1 114 ? -61.732 -2.685 0.844 1.00 58.44 114 GLU A CA 1
ATOM 906 C C . GLU A 1 114 ? -60.434 -2.333 0.094 1.00 58.44 114 GLU A C 1
ATOM 908 O O . GLU A 1 114 ? -60.438 -1.470 -0.782 1.00 58.44 114 GLU A O 1
ATOM 913 N N . LEU A 1 115 ? -59.341 -3.059 0.349 1.00 58.44 115 LEU A N 1
ATOM 914 C CA . LEU A 1 115 ? -58.045 -2.863 -0.318 1.00 58.44 115 LEU A CA 1
ATOM 915 C C . LEU A 1 115 ? -58.092 -3.256 -1.808 1.00 58.44 115 LEU A C 1
ATOM 917 O O . LEU A 1 115 ? -57.402 -2.662 -2.632 1.00 58.44 115 LEU A O 1
ATOM 921 N N . LEU A 1 116 ? -58.940 -4.225 -2.173 1.00 58.72 116 LEU A N 1
ATOM 922 C CA . LEU A 1 116 ? -59.232 -4.596 -3.565 1.00 58.72 116 LEU A CA 1
ATOM 923 C C . LEU A 1 116 ? -60.097 -3.561 -4.299 1.00 58.72 116 LEU A C 1
ATOM 925 O O . LEU A 1 116 ? -60.023 -3.462 -5.524 1.00 58.72 116 LEU A O 1
ATOM 929 N N . LEU A 1 117 ? -60.925 -2.807 -3.574 1.00 57.72 117 LEU A N 1
ATOM 930 C CA . LEU A 1 117 ? -61.735 -1.721 -4.131 1.00 57.72 117 LEU A CA 1
ATOM 931 C C . LEU A 1 117 ? -60.931 -0.427 -4.336 1.00 57.72 117 LEU A C 1
ATOM 933 O O . LEU A 1 117 ? -61.327 0.381 -5.176 1.00 57.72 117 LEU A O 1
ATOM 937 N N . ASP A 1 118 ? -59.808 -0.266 -3.630 1.00 52.84 118 ASP A N 1
ATOM 938 C CA . ASP A 1 118 ? -58.909 0.896 -3.706 1.00 52.84 118 ASP A CA 1
ATOM 939 C C . ASP A 1 118 ? -57.684 0.670 -4.629 1.00 52.84 118 ASP A C 1
ATOM 941 O O . ASP A 1 118 ? -56.754 1.474 -4.630 1.00 52.84 118 ASP A O 1
ATOM 945 N N . ASP A 1 119 ? -57.689 -0.374 -5.482 1.00 52.84 119 ASP A N 1
ATOM 946 C CA . ASP A 1 119 ? -56.686 -0.631 -6.553 1.00 52.84 119 ASP A CA 1
ATOM 947 C C . ASP A 1 119 ? -56.729 0.419 -7.692 1.00 52.84 119 ASP A C 1
ATOM 949 O O . ASP A 1 119 ? -56.311 0.183 -8.831 1.00 52.84 119 ASP A O 1
ATOM 953 N N . ASP A 1 120 ? -57.237 1.620 -7.405 1.00 55.50 120 ASP A N 1
ATOM 954 C CA . ASP A 1 120 ? -57.010 2.782 -8.243 1.00 55.50 120 ASP A CA 1
ATOM 955 C C . ASP A 1 120 ? -55.542 3.171 -8.033 1.00 55.50 120 ASP A C 1
ATOM 957 O O . ASP A 1 120 ? -55.150 3.739 -7.015 1.00 55.50 120 ASP A O 1
ATOM 961 N N . SER A 1 121 ? -54.700 2.795 -8.998 1.00 56.03 121 SER A N 1
ATOM 962 C CA . SER A 1 121 ? -53.230 2.846 -8.968 1.00 56.03 121 SER A CA 1
ATOM 963 C C . SER A 1 121 ? -52.631 4.270 -8.902 1.00 56.03 121 SER A C 1
ATOM 965 O O . SER A 1 121 ? -51.526 4.519 -9.389 1.00 56.03 121 SER A O 1
ATOM 967 N N . SER A 1 122 ? -53.346 5.223 -8.304 1.00 56.84 122 SER A N 1
ATOM 968 C CA . SER A 1 122 ? -52.971 6.617 -8.075 1.00 56.84 122 SER A CA 1
ATOM 969 C C . SER A 1 122 ? -51.678 6.760 -7.267 1.00 56.84 122 SER A C 1
ATOM 971 O O . SER A 1 122 ? -50.945 7.726 -7.461 1.00 56.84 122 SER A O 1
ATOM 973 N N . TYR A 1 123 ? -51.359 5.807 -6.387 1.00 56.50 123 TYR A N 1
ATOM 974 C CA . TYR A 1 123 ? -50.129 5.810 -5.583 1.00 56.50 123 TYR A CA 1
ATOM 975 C C . TYR A 1 123 ? -48.852 5.566 -6.407 1.00 56.50 123 TYR A C 1
ATOM 977 O O . TYR A 1 123 ? -47.754 5.880 -5.947 1.00 56.50 123 TYR A O 1
ATOM 985 N N . LEU A 1 124 ? -48.960 5.037 -7.633 1.00 55.06 124 LEU A N 1
ATOM 986 C CA . LEU A 1 124 ? -47.803 4.822 -8.513 1.00 55.06 124 LEU A CA 1
ATOM 987 C C . LEU A 1 124 ? -47.418 6.065 -9.333 1.00 55.06 124 LEU A C 1
ATOM 989 O O . LEU A 1 124 ? -46.280 6.143 -9.799 1.00 55.06 124 LEU A O 1
ATOM 993 N N . ASP A 1 125 ? -48.314 7.043 -9.490 1.00 55.72 125 ASP A N 1
ATOM 994 C CA . ASP A 1 125 ? -48.030 8.273 -10.249 1.00 55.72 125 ASP A CA 1
ATOM 995 C C . ASP A 1 125 ? -47.131 9.241 -9.450 1.00 55.72 125 ASP A C 1
ATOM 997 O O . ASP A 1 125 ? -46.266 9.928 -9.997 1.00 55.72 125 ASP A O 1
ATOM 1001 N N . GLU A 1 126 ? -47.230 9.214 -8.118 1.00 54.78 126 GLU A N 1
ATOM 1002 C CA . GLU A 1 126 ? -46.438 10.077 -7.235 1.00 54.78 126 GLU A CA 1
ATOM 1003 C C . GLU A 1 126 ? -44.940 9.716 -7.247 1.00 54.78 126 GLU A C 1
ATOM 1005 O O . GLU A 1 126 ? -44.080 10.603 -7.212 1.00 54.78 126 GLU A O 1
ATOM 1010 N N . ALA A 1 127 ? -44.601 8.437 -7.455 1.00 56.03 127 ALA A N 1
ATOM 1011 C CA . ALA A 1 127 ? -43.219 7.981 -7.617 1.00 56.03 127 ALA A CA 1
ATOM 1012 C C . ALA A 1 127 ? -42.537 8.555 -8.876 1.00 56.03 127 ALA A C 1
ATOM 1014 O O . ALA A 1 127 ? -41.318 8.737 -8.882 1.00 56.03 127 ALA A O 1
ATOM 1015 N N . SER A 1 128 ? -43.299 8.897 -9.925 1.00 57.88 128 SER A N 1
ATOM 1016 C CA . SER A 1 128 ? -42.753 9.526 -11.138 1.00 57.88 128 SER A CA 1
ATOM 1017 C C . SER A 1 128 ? -42.519 11.035 -10.984 1.00 57.88 128 SER A C 1
ATOM 1019 O O . SER A 1 128 ? -41.846 11.635 -11.827 1.00 57.88 128 SER A O 1
ATOM 1021 N N . THR A 1 129 ? -43.050 11.652 -9.925 1.00 58.94 129 THR A N 1
ATOM 1022 C CA . THR A 1 129 ? -42.849 13.077 -9.602 1.00 58.94 129 THR A CA 1
ATOM 1023 C C . THR A 1 129 ? -41.794 13.313 -8.522 1.00 58.94 129 THR A C 1
ATOM 1025 O O . THR A 1 129 ? -41.484 14.465 -8.202 1.00 58.94 129 THR A O 1
ATOM 1028 N N . ALA A 1 130 ? -41.202 12.238 -7.990 1.00 58.59 130 ALA A N 1
ATOM 1029 C CA . ALA A 1 130 ? -40.168 12.324 -6.974 1.00 58.59 130 ALA A CA 1
ATOM 1030 C C . ALA A 1 130 ? -38.962 13.149 -7.485 1.00 58.59 130 ALA A C 1
ATOM 1032 O O . ALA A 1 130 ? -38.467 12.908 -8.594 1.00 58.59 130 ALA A O 1
ATOM 1033 N N . PRO A 1 131 ? -38.469 14.129 -6.704 1.00 61.31 131 PRO A N 1
ATOM 1034 C CA . PRO A 1 131 ? -37.339 14.946 -7.113 1.00 61.31 131 PRO A CA 1
ATOM 1035 C C . PRO A 1 131 ? -36.087 14.080 -7.279 1.00 61.31 131 PRO A C 1
ATOM 1037 O O . PRO A 1 131 ? -35.770 13.246 -6.432 1.00 61.31 131 PRO A O 1
ATOM 1040 N N . SER A 1 132 ? -35.352 14.295 -8.369 1.00 67.19 132 SER A N 1
ATOM 1041 C CA . SER A 1 132 ? -34.092 13.602 -8.643 1.00 67.19 132 SER A CA 1
ATOM 1042 C C . SER A 1 132 ? -33.062 13.825 -7.527 1.00 67.19 132 SER A C 1
ATOM 1044 O O . SER A 1 132 ? -32.923 14.940 -7.019 1.00 67.19 132 SER A O 1
ATOM 1046 N N . ILE A 1 133 ? -32.330 12.757 -7.187 1.00 57.16 133 ILE A N 1
ATOM 1047 C CA . ILE A 1 133 ? -31.313 12.711 -6.125 1.00 57.16 133 ILE A CA 1
ATOM 1048 C C . ILE A 1 133 ? -30.287 13.847 -6.331 1.00 57.16 133 ILE A C 1
ATOM 1050 O O . ILE A 1 133 ? -29.805 14.010 -7.455 1.00 57.16 133 ILE A O 1
ATOM 1054 N N . PRO A 1 134 ? -29.932 14.634 -5.294 1.00 57.09 134 PRO A N 1
ATOM 1055 C CA . PRO A 1 134 ? -29.012 15.757 -5.446 1.00 57.09 134 PRO A CA 1
ATOM 1056 C C . PRO A 1 134 ? -27.602 15.292 -5.841 1.00 57.09 134 PRO A C 1
ATOM 1058 O O . PRO A 1 134 ? -26.936 14.577 -5.094 1.00 57.09 134 PRO A O 1
ATOM 1061 N N . GLU A 1 135 ? -27.115 15.740 -6.997 1.00 56.56 135 GLU A N 1
ATOM 1062 C CA . GLU A 1 135 ? -25.718 15.583 -7.410 1.00 56.56 135 GLU A CA 1
ATOM 1063 C C . GLU A 1 135 ? -24.867 16.693 -6.765 1.00 56.56 135 GLU A C 1
ATOM 1065 O O . GLU A 1 135 ? -24.606 17.734 -7.366 1.00 56.56 135 GLU A O 1
ATOM 1070 N N . GLY A 1 136 ? -24.459 16.510 -5.506 1.00 48.12 136 GLY A N 1
ATOM 1071 C CA . GLY A 1 136 ? -23.636 17.486 -4.788 1.00 48.12 136 GLY A CA 1
ATOM 1072 C C . GLY A 1 136 ? -22.780 16.854 -3.693 1.00 48.12 136 GLY A C 1
ATOM 1073 O O . GLY A 1 136 ? -23.276 16.133 -2.836 1.00 48.12 136 GLY A O 1
ATOM 1074 N N . ILE A 1 137 ? -21.476 17.125 -3.734 1.00 53.62 137 ILE A N 1
ATOM 1075 C CA . ILE A 1 137 ? -20.474 16.716 -2.734 1.00 53.62 137 ILE A CA 1
ATOM 1076 C C . ILE A 1 137 ? -20.869 17.288 -1.354 1.00 53.62 137 ILE A C 1
ATOM 1078 O O . ILE A 1 137 ? -21.152 18.486 -1.275 1.00 53.62 137 ILE A O 1
ATOM 1082 N N . PRO A 1 138 ? -20.880 16.495 -0.265 1.00 46.56 138 PRO A N 1
ATOM 1083 C CA . PRO A 1 138 ? -21.446 16.922 1.011 1.00 46.56 138 PRO A CA 1
ATOM 1084 C C . PRO A 1 138 ? -20.450 17.813 1.759 1.00 46.56 138 PRO A C 1
ATOM 1086 O O . PRO A 1 138 ? -19.626 17.314 2.519 1.00 46.56 138 PRO A O 1
ATOM 1089 N N . SER A 1 139 ? -20.467 19.125 1.509 1.00 50.09 139 SER A N 1
ATOM 1090 C CA . SER A 1 139 ? -19.788 20.091 2.391 1.00 50.09 139 SER A CA 1
ATOM 1091 C C . SER A 1 139 ? -20.194 21.561 2.207 1.00 50.09 139 SER A C 1
ATOM 1093 O O . SER A 1 139 ? -19.507 22.423 2.752 1.00 50.09 139 SER A O 1
ATOM 1095 N N . ASP A 1 140 ? -21.273 21.893 1.495 1.00 52.00 140 ASP A N 1
ATOM 1096 C CA . ASP A 1 140 ? -21.693 23.294 1.368 1.00 52.00 140 ASP A CA 1
ATOM 1097 C C . ASP A 1 140 ? -23.157 23.484 1.756 1.00 52.00 140 ASP A C 1
ATOM 1099 O O . ASP A 1 140 ? -24.032 22.706 1.381 1.00 52.00 140 ASP A O 1
ATOM 1103 N N . ARG A 1 141 ? -23.401 24.537 2.546 1.00 57.41 141 ARG A N 1
ATOM 1104 C CA . ARG A 1 141 ? -24.722 24.963 3.025 1.00 57.41 141 ARG A CA 1
ATOM 1105 C C . ARG A 1 141 ? -25.713 25.007 1.861 1.00 57.41 141 ARG A C 1
ATOM 1107 O O . ARG A 1 141 ? -25.601 25.871 0.993 1.00 57.41 141 ARG A O 1
ATOM 1114 N N . ALA A 1 142 ? -26.687 24.104 1.870 1.00 60.31 142 ALA A N 1
ATOM 1115 C CA . ALA A 1 142 ? -27.743 24.069 0.875 1.00 60.31 142 ALA A CA 1
ATOM 1116 C C . ALA A 1 142 ? -28.906 24.978 1.298 1.00 60.31 142 ALA A C 1
ATOM 1118 O O . ALA A 1 142 ? -29.295 25.034 2.467 1.00 60.31 142 ALA A O 1
ATOM 1119 N N . THR A 1 143 ? -29.462 25.705 0.334 1.00 64.06 143 THR A N 1
ATOM 1120 C CA . THR A 1 143 ? -30.717 26.447 0.483 1.00 64.06 143 THR A CA 1
ATOM 1121 C C . THR A 1 143 ? -31.775 25.812 -0.410 1.00 64.06 143 THR A C 1
ATOM 1123 O O . THR A 1 143 ? -31.466 25.457 -1.550 1.00 64.06 143 THR A O 1
ATOM 1126 N N . ASN A 1 144 ? -33.016 25.693 0.064 1.00 66.19 144 ASN A N 1
ATOM 1127 C CA . ASN A 1 144 ? -34.128 25.243 -0.778 1.00 66.19 144 ASN A CA 1
ATOM 1128 C C . ASN A 1 144 ? -34.492 26.301 -1.850 1.00 66.19 144 ASN A C 1
ATOM 1130 O O . ASN A 1 144 ? -33.926 27.397 -1.881 1.00 66.19 144 ASN A O 1
ATOM 1134 N N . ARG A 1 145 ? -35.450 25.991 -2.739 1.00 63.22 145 ARG A N 1
ATOM 1135 C CA . ARG A 1 145 ? -35.926 26.919 -3.794 1.00 63.22 145 ARG A CA 1
ATOM 1136 C C . ARG A 1 145 ? -36.429 28.265 -3.257 1.00 63.22 145 ARG A C 1
ATOM 1138 O O . ARG A 1 145 ? -36.407 29.242 -4.000 1.00 63.22 145 ARG A O 1
ATOM 1145 N N . ASP A 1 146 ? -36.811 28.309 -1.986 1.00 66.44 146 ASP A N 1
ATOM 1146 C CA . ASP A 1 146 ? -37.326 29.489 -1.293 1.00 66.44 146 ASP A CA 1
ATOM 1147 C C . ASP A 1 146 ? -36.232 30.246 -0.512 1.00 66.44 146 ASP A C 1
ATOM 1149 O O . ASP A 1 146 ? -36.518 31.205 0.203 1.00 66.44 146 ASP A O 1
ATOM 1153 N N . GLY A 1 147 ? -34.963 29.840 -0.648 1.00 69.19 147 GLY A N 1
ATOM 1154 C CA . GLY A 1 147 ? -33.813 30.485 -0.010 1.00 69.19 147 GLY A CA 1
ATOM 1155 C C . GLY A 1 147 ? -33.636 30.154 1.476 1.00 69.19 147 GLY A C 1
ATOM 1156 O O . GLY A 1 147 ? -32.821 30.790 2.145 1.00 69.19 147 GLY A O 1
ATOM 1157 N N . VAL A 1 148 ? -34.370 29.171 2.005 1.00 71.44 148 VAL A N 1
ATOM 1158 C CA . VAL A 1 148 ? -34.277 28.732 3.404 1.00 71.44 148 VAL A CA 1
ATOM 1159 C C . VAL A 1 148 ? -33.109 27.765 3.560 1.00 71.44 148 VAL A C 1
ATOM 1161 O O . VAL A 1 148 ? -32.979 26.819 2.782 1.00 71.44 148 VAL A O 1
ATOM 1164 N N . LEU A 1 149 ? -32.260 28.003 4.563 1.00 74.56 149 LEU A N 1
ATOM 1165 C CA . LEU A 1 149 ? -31.153 27.110 4.909 1.00 74.56 149 LEU A CA 1
ATOM 1166 C C . LEU A 1 149 ? -31.700 25.759 5.364 1.00 74.56 149 LEU A C 1
ATOM 1168 O O . LEU A 1 149 ? -32.512 25.703 6.290 1.00 74.56 149 LEU A O 1
ATOM 1172 N N . VAL A 1 150 ? -31.231 24.690 4.728 1.00 74.56 150 VAL A N 1
ATOM 1173 C CA . VAL A 1 150 ? -31.580 23.317 5.092 1.00 74.56 150 VAL A CA 1
ATOM 1174 C C . VAL A 1 150 ? -30.377 22.587 5.683 1.00 74.56 150 VAL A C 1
ATOM 1176 O O . VAL A 1 150 ? -29.224 22.941 5.423 1.00 74.56 150 VAL A O 1
ATOM 1179 N N . ASP A 1 151 ? -30.634 21.627 6.561 1.00 75.12 151 ASP A N 1
ATOM 1180 C CA . ASP A 1 151 ? -29.616 20.728 7.101 1.00 75.12 151 ASP A CA 1
ATOM 1181 C C . ASP A 1 151 ? -29.274 19.589 6.123 1.00 75.12 151 ASP A C 1
ATOM 1183 O O . ASP A 1 151 ? -29.752 19.537 4.989 1.00 75.12 151 ASP A O 1
ATOM 1187 N N . GLU A 1 152 ? -28.403 18.681 6.563 1.00 70.00 152 GLU A N 1
ATOM 1188 C CA . GLU A 1 152 ? -27.922 17.523 5.796 1.00 70.00 152 GLU A CA 1
ATOM 1189 C C . GLU A 1 152 ? -29.044 16.554 5.382 1.00 70.00 152 GLU A C 1
ATOM 1191 O O . GLU A 1 152 ? -28.853 15.755 4.467 1.00 70.00 152 GLU A O 1
ATOM 1196 N N . PHE A 1 153 ? -30.220 16.651 6.010 1.00 65.81 153 PHE A N 1
ATOM 1197 C CA . PHE A 1 153 ? -31.411 15.865 5.689 1.00 65.81 153 PHE A CA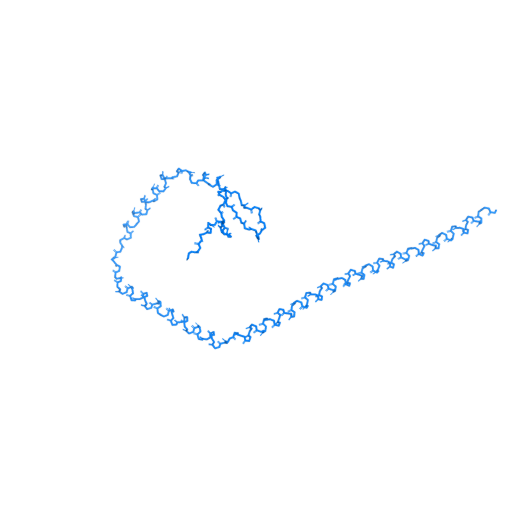 1
ATOM 1198 C C . PHE A 1 153 ? -32.427 16.650 4.845 1.00 65.81 153 PHE A C 1
ATOM 1200 O O . PHE A 1 153 ? -33.511 16.146 4.556 1.00 65.81 153 PHE A O 1
ATOM 1207 N N . GLY A 1 154 ? -32.090 17.873 4.419 1.00 65.69 154 GLY A N 1
ATOM 1208 C CA . GLY A 1 154 ? -32.972 18.725 3.624 1.00 65.69 154 GLY A CA 1
ATOM 1209 C C . GLY A 1 154 ? -34.097 19.373 4.435 1.00 65.69 154 GLY A C 1
ATOM 1210 O O . GLY A 1 154 ? -35.021 19.937 3.843 1.00 65.69 154 GLY A O 1
ATOM 1211 N N . LEU A 1 155 ? -34.030 19.323 5.769 1.00 77.50 155 LEU A N 1
ATOM 1212 C CA . LEU A 1 155 ? -35.015 19.939 6.649 1.00 77.50 155 LEU A CA 1
ATOM 1213 C C . LEU A 1 155 ? -34.649 21.404 6.928 1.00 77.50 155 LEU A C 1
ATOM 1215 O O . LEU A 1 155 ? -33.466 21.729 7.046 1.00 77.50 155 LEU A O 1
ATOM 1219 N N . PRO A 1 156 ? -35.631 22.317 7.047 1.00 76.88 156 PRO A N 1
ATOM 1220 C CA . PRO A 1 156 ? -35.365 23.715 7.368 1.00 76.88 156 PRO A CA 1
ATOM 1221 C C . PRO A 1 156 ? -34.657 23.850 8.718 1.00 76.88 156 PRO A C 1
ATOM 1223 O O . PRO A 1 156 ? -35.167 23.386 9.740 1.00 76.88 156 PRO A O 1
ATOM 1226 N N . GLN A 1 157 ? -33.520 24.546 8.747 1.00 74.44 157 GLN A N 1
ATOM 1227 C CA . GLN A 1 157 ? -32.864 24.885 10.006 1.00 74.44 157 GLN A CA 1
ATOM 1228 C C . GLN A 1 157 ? -33.703 25.939 10.734 1.00 74.44 157 GLN A C 1
ATOM 1230 O O . GLN A 1 157 ? -33.701 27.120 10.380 1.00 74.44 157 GLN A O 1
ATOM 1235 N N . ILE A 1 158 ? -34.440 25.511 11.758 1.00 69.00 158 ILE A N 1
ATOM 1236 C CA . ILE A 1 158 ? -35.115 26.425 12.680 1.00 69.00 158 ILE A CA 1
ATOM 1237 C C . ILE A 1 158 ? -34.062 27.175 13.512 1.00 69.00 158 ILE A C 1
ATOM 1239 O O . ILE A 1 158 ? -33.157 26.545 14.064 1.00 69.00 158 ILE A O 1
ATOM 1243 N N . PRO A 1 159 ? -34.138 28.515 13.618 1.00 63.19 159 PRO A N 1
ATOM 1244 C CA . PRO A 1 159 ? -33.230 29.259 14.477 1.00 63.19 159 PRO A CA 1
ATOM 1245 C C . PRO A 1 159 ? -33.476 28.849 15.931 1.00 63.19 159 PRO A C 1
ATOM 1247 O O . PRO A 1 159 ? -34.592 28.974 16.433 1.00 63.19 159 PRO A O 1
ATOM 1250 N N . ALA A 1 160 ? -32.435 28.358 16.601 1.00 57.72 160 ALA A N 1
ATOM 1251 C CA . ALA A 1 160 ? -32.479 28.107 18.034 1.00 57.72 160 ALA A CA 1
ATOM 1252 C C . ALA A 1 160 ? -32.690 29.444 18.768 1.00 57.72 160 ALA A C 1
ATOM 1254 O O . ALA A 1 160 ? -31.824 30.320 18.716 1.00 57.72 160 ALA A O 1
ATOM 1255 N N . THR A 1 161 ? -33.854 29.615 19.398 1.00 45.44 161 THR A N 1
ATOM 1256 C CA . THR A 1 161 ? -34.082 30.623 20.449 1.00 45.44 161 THR A CA 1
ATOM 1257 C C . THR A 1 161 ? -33.551 30.143 21.783 1.00 45.44 161 THR A C 1
ATOM 1259 O O . THR A 1 161 ? -33.779 28.950 22.087 1.00 45.44 161 THR A O 1
#

Organism: Salmo salar (NCBI:txid8030)

Secondary structure (DSSP, 8-state):
-HHHHHHHHHHHHHHHHHHHHHHHHHHHHHHHHHHHHHHHHHHHHHHHHHHHHHHHHHHHHHHS-HHHHHHHHHHHHHHHHHHHHHHHHHHHH-------HHHHHHHHHHHHHHHHHT--TTHHHHGGGSPPPP---TTS--B-TTS-BB-TTS-B-----

Sequence (161 aa):
MVKQKAMRVLKQKRMYEGQRDNLTQQSFNMEQANYTIQTLKDTKTTVDAMKIGAKEMKAAYKNVKIDQIEDLQDQLEDMMEDANEVQEAMSRSYGTPEIDDDDLEAELDALGDELLLDDDSSYLDEASTAPSIPEGIPSDRATNRDGVLVDEFGLPQIPAT